Protein AF-A0A378CDZ0-F1 (afdb_monomer_lite)

Organism: Klebsiella pneumoniae (NCBI:txid573)

Sequence (70 aa):
MDSMAAFEKVAVPSEYNKVEYFSNVKPDLFKDVVNKFMSHESMNMSKPEGEHAAHDGMEGMDMSHAETAH

Structure (mmCIF, N/CA/C/O backbone):
data_AF-A0A378CDZ0-F1
#
_entry.id   AF-A0A378CDZ0-F1
#
loop_
_atom_site.group_PDB
_atom_site.id
_atom_site.type_symbol
_atom_site.label_atom_id
_atom_site.label_alt_id
_atom_site.label_comp_id
_atom_site.label_asym_id
_atom_site.label_entity_id
_atom_site.label_seq_id
_atom_site.pdbx_PDB_ins_code
_atom_site.Cartn_x
_atom_site.Cartn_y
_atom_site.Cartn_z
_atom_site.occupancy
_atom_site.B_iso_or_equiv
_atom_site.auth_seq_id
_atom_site.auth_comp_id
_atom_site.auth_asym_id
_atom_site.auth_atom_id
_atom_site.pdbx_PDB_model_num
ATOM 1 N N . MET A 1 1 ? -8.982 -1.648 2.720 1.00 88.81 1 MET A N 1
ATOM 2 C CA . MET A 1 1 ? -7.915 -2.535 2.209 1.00 88.81 1 MET A CA 1
ATOM 3 C C . MET A 1 1 ? -7.870 -3.825 3.033 1.00 88.81 1 MET A C 1
ATOM 5 O O . MET A 1 1 ? -6.821 -4.258 3.489 1.00 88.81 1 MET A O 1
ATOM 9 N N . ASP A 1 2 ? -9.036 -4.421 3.268 1.00 94.50 2 ASP A N 1
ATOM 10 C CA . ASP A 1 2 ? -9.332 -5.461 4.268 1.00 94.50 2 ASP A CA 1
ATOM 11 C C . ASP A 1 2 ? -9.250 -6.895 3.720 1.00 94.50 2 ASP A C 1
ATOM 13 O O . ASP A 1 2 ? -9.347 -7.865 4.467 1.00 94.50 2 ASP A O 1
ATOM 17 N N . SER A 1 3 ? -9.010 -7.044 2.419 1.00 95.94 3 SER A N 1
ATOM 18 C CA . SER A 1 3 ? -8.855 -8.333 1.752 1.00 95.94 3 SER A CA 1
ATOM 19 C C . SER A 1 3 ? -7.808 -8.261 0.645 1.00 95.94 3 SER A C 1
ATOM 21 O O . SER A 1 3 ? -7.466 -7.180 0.161 1.00 95.94 3 SER A O 1
ATOM 23 N N . MET A 1 4 ? -7.332 -9.427 0.201 1.00 95.44 4 MET A N 1
ATOM 24 C CA . MET A 1 4 ? -6.390 -9.488 -0.917 1.00 95.44 4 MET A CA 1
ATOM 25 C C . MET A 1 4 ? -7.041 -9.078 -2.247 1.00 95.44 4 MET A C 1
ATOM 27 O O . MET A 1 4 ? -6.400 -8.448 -3.077 1.00 95.44 4 MET A O 1
ATOM 31 N N . ALA A 1 5 ? -8.347 -9.311 -2.405 1.00 96.94 5 ALA A N 1
ATOM 32 C CA . ALA A 1 5 ? -9.106 -8.826 -3.557 1.00 96.94 5 ALA A CA 1
ATOM 33 C C . ALA A 1 5 ? -9.197 -7.288 -3.598 1.00 96.94 5 ALA A C 1
ATOM 35 O O . ALA A 1 5 ? -9.161 -6.692 -4.673 1.00 96.94 5 ALA A O 1
ATOM 36 N N . ALA A 1 6 ? -9.306 -6.627 -2.438 1.00 96.25 6 ALA A N 1
ATOM 37 C CA . ALA A 1 6 ? -9.257 -5.166 -2.370 1.00 96.25 6 ALA A CA 1
ATOM 38 C C . ALA A 1 6 ? -7.874 -4.635 -2.779 1.00 96.25 6 ALA A C 1
ATOM 40 O O . ALA A 1 6 ? -7.798 -3.664 -3.528 1.00 96.25 6 ALA A O 1
ATOM 41 N N . PHE A 1 7 ? -6.799 -5.305 -2.347 1.00 96.38 7 PHE A N 1
ATOM 42 C CA . PHE A 1 7 ? -5.436 -4.982 -2.773 1.00 96.38 7 PHE A CA 1
ATOM 43 C C . PHE A 1 7 ? -5.259 -5.139 -4.288 1.00 96.38 7 PHE A C 1
ATOM 45 O O . PHE A 1 7 ? -4.753 -4.229 -4.938 1.00 96.38 7 PHE A O 1
ATOM 52 N N . GLU A 1 8 ? -5.726 -6.244 -4.874 1.00 96.12 8 GLU A N 1
ATOM 53 C CA . GLU A 1 8 ? -5.583 -6.503 -6.314 1.00 96.12 8 GLU A CA 1
ATOM 54 C C . GLU A 1 8 ? -6.295 -5.470 -7.187 1.00 96.12 8 GLU A C 1
ATOM 56 O O . GLU A 1 8 ? -5.787 -5.128 -8.250 1.00 96.12 8 GLU A O 1
ATOM 61 N N . LYS A 1 9 ? -7.417 -4.909 -6.720 1.00 95.62 9 LYS A N 1
ATOM 62 C CA . LYS A 1 9 ? -8.098 -3.803 -7.411 1.00 95.62 9 LYS A CA 1
ATOM 63 C C . LYS A 1 9 ? -7.282 -2.512 -7.421 1.00 95.62 9 LYS A C 1
ATOM 65 O O . LYS A 1 9 ? -7.340 -1.781 -8.403 1.00 95.62 9 LYS A O 1
ATOM 70 N N . VAL A 1 10 ? -6.542 -2.230 -6.350 1.00 95.38 10 VAL A N 1
ATOM 71 C CA . VAL A 1 10 ? -5.676 -1.041 -6.259 1.00 95.38 10 VAL A CA 1
ATOM 72 C C . VAL A 1 10 ? -4.336 -1.259 -6.961 1.00 95.38 10 VAL A C 1
ATOM 74 O O . VAL A 1 10 ? -3.727 -0.307 -7.430 1.00 95.38 10 VAL A O 1
ATOM 77 N N . ALA A 1 11 ? -3.894 -2.508 -7.084 1.00 95.12 11 ALA A N 1
ATOM 78 C CA . ALA A 1 11 ? -2.659 -2.867 -7.770 1.00 95.12 11 ALA A CA 1
ATOM 79 C C . ALA A 1 11 ? -2.767 -2.855 -9.310 1.00 95.12 11 ALA A C 1
ATOM 81 O O . ALA A 1 11 ? -1.762 -3.077 -9.986 1.00 95.12 11 ALA A O 1
ATOM 82 N N . VAL A 1 12 ? -3.960 -2.632 -9.876 1.00 97.00 12 VAL A N 1
ATOM 83 C CA . VAL A 1 12 ? -4.141 -2.489 -11.330 1.00 97.00 12 VAL A CA 1
ATOM 84 C C . VAL A 1 12 ? -3.341 -1.272 -11.819 1.00 97.00 12 VAL A C 1
ATOM 86 O O . VAL A 1 12 ? -3.342 -0.250 -11.135 1.00 97.00 12 VAL A O 1
ATOM 89 N N . PRO A 1 13 ? -2.673 -1.335 -12.988 1.00 98.06 13 PRO A N 1
ATOM 90 C CA . PRO A 1 13 ? -1.933 -0.195 -13.521 1.00 98.06 13 PRO A CA 1
ATOM 91 C C . PRO A 1 13 ? -2.793 1.071 -13.614 1.00 98.06 13 PRO A C 1
ATOM 93 O O . PRO A 1 13 ? -3.865 1.065 -14.222 1.00 98.06 13 PRO A O 1
ATOM 96 N N . SER A 1 14 ? -2.306 2.159 -13.025 1.00 95.81 14 SER A N 1
ATOM 97 C CA . SER A 1 14 ? -2.949 3.470 -13.044 1.00 95.81 14 SER A CA 1
ATOM 98 C C . SER A 1 14 ? -1.912 4.586 -12.903 1.00 95.81 14 SER A C 1
ATOM 100 O O . SER A 1 14 ? -0.797 4.366 -12.428 1.00 95.81 14 SER A O 1
ATOM 102 N N . GLU A 1 15 ? -2.286 5.801 -13.300 1.00 97.06 15 GLU A N 1
ATOM 103 C CA . GLU A 1 15 ? -1.442 6.994 -13.214 1.00 97.06 15 GLU A CA 1
ATOM 104 C C . GLU A 1 15 ? -2.172 8.116 -12.468 1.00 97.06 15 GLU A C 1
ATOM 106 O O . GLU A 1 15 ? -3.402 8.163 -12.441 1.00 97.06 15 GLU A O 1
ATOM 111 N N . TYR A 1 16 ? -1.410 9.037 -11.866 1.00 96.75 16 TYR A N 1
ATOM 112 C CA . TYR A 1 16 ? -1.937 10.205 -11.142 1.00 96.75 16 TYR A CA 1
ATOM 113 C C . TYR A 1 16 ? -2.938 9.851 -10.032 1.00 96.75 16 TYR A C 1
ATOM 115 O O . TYR A 1 16 ? -3.957 10.522 -9.842 1.00 96.75 16 TYR A O 1
ATOM 123 N N . ASN A 1 17 ? -2.630 8.790 -9.280 1.00 94.81 17 ASN A N 1
ATOM 124 C CA . ASN A 1 17 ? -3.449 8.357 -8.155 1.00 94.81 17 ASN A CA 1
ATOM 125 C C . ASN A 1 17 ? -3.627 9.498 -7.146 1.00 94.81 17 ASN A C 1
ATOM 127 O O . ASN A 1 17 ? -2.660 10.111 -6.687 1.00 94.81 17 ASN A O 1
ATOM 131 N N . LYS A 1 18 ? -4.885 9.781 -6.802 1.00 96.75 18 LYS A N 1
ATOM 132 C CA . LYS A 1 18 ? -5.219 10.719 -5.728 1.00 96.75 18 LYS A CA 1
ATOM 133 C C . L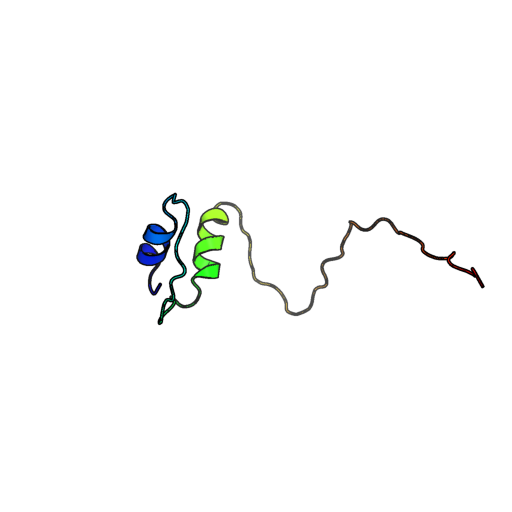YS A 1 18 ? -4.869 10.098 -4.378 1.00 96.75 18 LYS A C 1
ATOM 135 O O . LYS A 1 18 ? -4.820 8.879 -4.240 1.00 96.75 18 LYS A O 1
ATOM 140 N N . VAL A 1 19 ? -4.669 10.947 -3.374 1.00 96.75 19 VAL A N 1
ATOM 141 C CA . VAL A 1 19 ? -4.500 10.484 -1.993 1.00 96.75 19 VAL A CA 1
ATOM 142 C C . VAL A 1 19 ? -5.798 9.830 -1.523 1.00 96.75 19 VAL A C 1
ATOM 144 O O . VAL A 1 19 ? -6.866 10.437 -1.599 1.00 96.75 19 VAL A O 1
ATOM 147 N N . GLU A 1 20 ? -5.688 8.607 -1.016 1.00 95.69 20 GLU A N 1
ATOM 148 C CA . GLU A 1 20 ? -6.794 7.828 -0.468 1.00 95.69 20 GLU A CA 1
ATOM 149 C C . GLU A 1 20 ? -6.372 7.207 0.868 1.00 95.69 20 GLU A C 1
ATOM 151 O O . GLU A 1 20 ? -5.223 6.800 1.048 1.00 95.69 20 GLU A O 1
ATOM 156 N N . TYR A 1 21 ? -7.308 7.142 1.814 1.00 97.00 21 TYR A N 1
ATOM 157 C CA . TYR A 1 21 ? -7.099 6.539 3.126 1.00 97.00 21 TYR A CA 1
ATOM 158 C C . TYR A 1 21 ? -8.025 5.340 3.294 1.00 97.00 21 TYR A C 1
ATOM 160 O O . TYR A 1 21 ? -9.207 5.400 2.960 1.00 97.00 21 TYR A O 1
ATOM 168 N N . PHE A 1 22 ? -7.507 4.267 3.884 1.00 95.75 22 PHE A N 1
ATOM 169 C CA . PHE A 1 22 ? -8.282 3.071 4.194 1.00 95.75 22 PHE A CA 1
ATOM 170 C C . PHE A 1 22 ? -8.379 2.919 5.709 1.00 95.75 22 PHE A C 1
ATOM 172 O O . PHE A 1 22 ? -7.364 2.774 6.382 1.00 95.75 22 PHE A O 1
ATOM 179 N N . SER A 1 23 ? -9.601 2.932 6.244 1.00 97.12 23 SER A N 1
ATOM 180 C CA . SER A 1 23 ? -9.857 2.807 7.688 1.00 97.12 23 SER A CA 1
ATOM 181 C C . SER A 1 23 ? -9.491 1.435 8.256 1.00 97.12 23 SER A C 1
ATOM 183 O O . SER A 1 23 ? -9.190 1.324 9.438 1.00 97.12 23 SER A O 1
ATOM 185 N N . ASN A 1 24 ? -9.502 0.401 7.412 1.00 95.94 24 ASN A N 1
ATOM 186 C CA . ASN A 1 24 ? -9.151 -0.967 7.769 1.00 95.94 24 ASN A CA 1
ATOM 187 C C . ASN A 1 24 ? -8.156 -1.551 6.762 1.00 95.94 24 ASN A C 1
ATOM 189 O O . ASN A 1 24 ? -8.287 -1.360 5.540 1.00 95.94 24 ASN A O 1
ATOM 193 N N . VAL A 1 25 ? -7.206 -2.324 7.285 1.00 96.81 25 VAL A N 1
ATOM 194 C CA . VAL A 1 25 ? -6.230 -3.092 6.511 1.00 96.81 25 VAL A CA 1
ATOM 195 C C . VAL A 1 25 ? -6.296 -4.561 6.907 1.00 96.81 25 VAL A C 1
ATOM 197 O O . VAL A 1 25 ? -6.511 -4.886 8.075 1.00 96.81 25 VAL A O 1
ATOM 200 N N . LYS A 1 26 ? -6.117 -5.455 5.937 1.00 95.56 26 LYS A N 1
ATOM 201 C CA . LYS A 1 26 ? -6.008 -6.885 6.203 1.00 95.56 26 LYS A CA 1
ATOM 202 C C . LYS A 1 26 ? -4.779 -7.135 7.094 1.00 95.56 26 LYS A C 1
ATOM 204 O O . LYS A 1 26 ? -3.684 -6.698 6.727 1.00 95.56 26 LYS A O 1
ATOM 209 N N . PRO A 1 27 ? -4.917 -7.848 8.225 1.00 96.00 27 PRO A N 1
ATOM 210 C CA . PRO A 1 27 ? -3.762 -8.297 8.993 1.00 96.00 27 PRO A CA 1
ATOM 211 C C . PRO A 1 27 ? -2.807 -9.109 8.110 1.00 96.00 27 PRO A C 1
ATOM 213 O O . PRO A 1 27 ? -3.254 -9.878 7.256 1.00 96.00 27 PRO A O 1
ATOM 216 N N . ASP A 1 28 ? -1.502 -8.904 8.296 1.00 95.69 28 ASP A N 1
ATOM 217 C CA . ASP A 1 28 ? -0.429 -9.560 7.533 1.00 95.69 28 ASP A CA 1
ATOM 218 C C . ASP A 1 28 ? -0.434 -9.321 6.005 1.00 95.69 28 ASP A C 1
ATOM 220 O O . ASP A 1 28 ? 0.295 -10.000 5.283 1.00 95.69 28 ASP A O 1
ATOM 224 N N . LEU A 1 29 ? -1.159 -8.310 5.495 1.00 95.38 29 LEU A N 1
ATOM 225 C CA . LEU A 1 29 ? -1.242 -8.003 4.053 1.00 95.38 29 LEU A CA 1
ATOM 226 C C . LEU A 1 29 ? 0.130 -7.921 3.366 1.00 95.38 29 LEU A C 1
ATOM 228 O O . LEU A 1 29 ? 0.304 -8.412 2.257 1.00 95.38 29 LEU A O 1
ATOM 232 N N . PHE A 1 30 ? 1.117 -7.322 4.033 1.00 94.44 30 PHE A N 1
ATOM 233 C CA . PHE A 1 30 ? 2.473 -7.214 3.502 1.00 94.44 30 PHE A CA 1
ATOM 234 C C . PHE A 1 30 ? 3.124 -8.585 3.261 1.00 94.44 30 PHE A C 1
ATOM 236 O O . PHE A 1 30 ? 3.698 -8.813 2.197 1.00 94.44 30 PHE A O 1
ATOM 243 N N . LYS A 1 31 ? 3.002 -9.513 4.221 1.00 93.12 31 LYS A N 1
ATOM 244 C CA . LYS A 1 31 ? 3.542 -10.874 4.086 1.00 93.12 31 LYS A CA 1
ATOM 245 C C . LYS A 1 31 ? 2.871 -11.595 2.924 1.0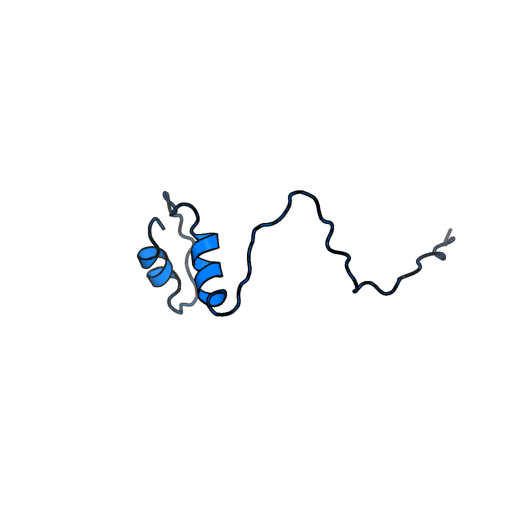0 93.12 31 LYS A C 1
ATOM 247 O O . LYS A 1 31 ? 3.556 -12.210 2.115 1.00 93.12 31 LYS A O 1
ATOM 252 N N . ASP A 1 32 ? 1.553 -11.453 2.806 1.00 92.62 32 ASP A N 1
ATOM 253 C CA . ASP A 1 32 ? 0.779 -12.070 1.729 1.00 92.62 32 ASP A CA 1
ATOM 254 C C . ASP A 1 32 ? 1.217 -11.564 0.345 1.00 92.62 32 ASP A C 1
ATOM 256 O O . ASP A 1 32 ? 1.339 -12.361 -0.583 1.00 92.62 32 ASP A O 1
ATOM 260 N N . VAL A 1 33 ? 1.522 -10.266 0.203 1.00 93.31 33 VAL A N 1
ATOM 261 C CA . VAL A 1 33 ? 2.051 -9.689 -1.049 1.00 93.31 33 VAL A CA 1
ATOM 262 C C . VAL A 1 33 ? 3.426 -10.262 -1.391 1.00 93.31 33 VAL A C 1
ATOM 264 O O . VAL A 1 33 ? 3.641 -10.674 -2.529 1.00 93.31 33 VAL A O 1
ATOM 267 N N . VAL A 1 34 ? 4.348 -10.315 -0.425 1.00 92.31 34 VAL A N 1
ATOM 268 C CA . VAL A 1 34 ? 5.700 -10.866 -0.637 1.00 92.31 34 VAL A CA 1
ATOM 269 C C . VAL A 1 34 ? 5.629 -12.348 -1.017 1.00 92.31 34 VAL A C 1
ATOM 271 O O . VAL A 1 34 ? 6.285 -12.784 -1.965 1.00 92.31 34 VAL A O 1
ATOM 274 N N . ASN A 1 35 ? 4.767 -13.111 -0.344 1.00 90.00 35 ASN A N 1
ATOM 275 C CA . ASN A 1 35 ? 4.586 -14.539 -0.593 1.00 90.00 35 ASN A CA 1
ATOM 276 C C . ASN A 1 35 ? 4.098 -14.857 -2.019 1.00 90.00 35 ASN A C 1
ATOM 278 O O . ASN A 1 35 ? 4.370 -15.956 -2.501 1.00 90.00 35 ASN A O 1
ATOM 282 N N . LYS A 1 36 ? 3.464 -13.906 -2.734 1.00 89.12 36 LYS A N 1
ATOM 283 C CA . LYS A 1 36 ? 3.096 -14.077 -4.159 1.00 89.12 36 LYS A CA 1
ATOM 284 C C . LYS A 1 36 ? 4.304 -14.330 -5.062 1.00 89.12 36 LYS A C 1
ATOM 286 O O . LYS A 1 36 ? 4.155 -14.978 -6.091 1.00 89.12 36 LYS A O 1
ATOM 291 N N . PHE A 1 37 ? 5.475 -13.822 -4.686 1.00 87.25 37 PHE A N 1
ATOM 292 C CA . PHE A 1 37 ? 6.704 -13.933 -5.475 1.00 87.25 37 PHE A CA 1
ATOM 293 C C . PHE A 1 37 ? 7.721 -14.893 -4.852 1.00 87.25 37 PHE A C 1
ATOM 295 O O . PHE A 1 37 ? 8.618 -15.361 -5.542 1.00 87.25 37 PHE A O 1
ATOM 302 N N . MET A 1 38 ? 7.556 -15.227 -3.568 1.00 82.38 38 MET A N 1
ATOM 303 C CA . MET A 1 38 ? 8.412 -16.184 -2.855 1.00 82.38 38 MET A CA 1
ATOM 304 C C . MET A 1 38 ? 7.969 -17.650 -3.010 1.00 82.38 38 MET A C 1
ATOM 306 O O . MET A 1 38 ? 8.623 -18.551 -2.490 1.00 82.38 38 MET A O 1
ATOM 310 N N . SER A 1 39 ? 6.872 -17.936 -3.721 1.00 65.56 39 SER A N 1
ATOM 311 C CA . SER A 1 39 ? 6.431 -19.313 -3.973 1.00 65.56 39 SER A CA 1
ATOM 312 C C . SER A 1 39 ? 7.084 -19.887 -5.234 1.00 65.56 39 SER A C 1
ATOM 314 O O . SER A 1 39 ? 6.468 -19.927 -6.294 1.00 65.56 39 SER A O 1
ATOM 316 N N . HIS A 1 40 ? 8.344 -20.316 -5.101 1.00 59.00 40 HIS A N 1
ATOM 317 C CA . HIS A 1 40 ? 8.880 -21.492 -5.810 1.00 59.00 40 HIS A CA 1
ATOM 318 C C . HIS A 1 40 ? 10.248 -21.982 -5.308 1.00 59.00 40 HIS A C 1
ATOM 320 O O . HIS A 1 40 ? 10.741 -22.995 -5.801 1.00 59.00 40 HIS A O 1
ATOM 326 N N . GLU A 1 41 ? 10.841 -21.338 -4.303 1.00 54.91 41 GLU A N 1
ATOM 327 C CA . GLU A 1 41 ? 12.056 -21.833 -3.662 1.00 54.91 41 GLU A CA 1
ATOM 328 C C . GLU A 1 41 ? 11.951 -21.565 -2.161 1.00 54.91 41 GLU A C 1
ATOM 330 O O . GLU A 1 41 ? 11.568 -20.483 -1.724 1.00 54.91 41 GLU A O 1
ATOM 335 N N . SER A 1 42 ? 12.180 -22.603 -1.369 1.00 55.31 42 SER A N 1
ATOM 336 C CA . SER A 1 42 ? 12.011 -22.643 0.080 1.00 55.31 42 SER A CA 1
ATOM 337 C C . SER A 1 42 ? 12.770 -21.526 0.804 1.00 55.31 42 SER A C 1
ATOM 339 O O . SER A 1 42 ? 13.895 -21.733 1.255 1.00 55.31 42 SER A O 1
ATOM 341 N N . MET A 1 43 ? 12.150 -20.366 1.010 1.00 53.34 43 MET A N 1
ATOM 342 C CA . MET A 1 43 ? 12.591 -19.447 2.055 1.00 53.34 43 MET A CA 1
ATOM 343 C C . MET A 1 43 ? 11.892 -19.839 3.351 1.00 53.34 43 MET A C 1
ATOM 345 O O . MET A 1 43 ? 10.818 -19.342 3.693 1.00 53.34 43 MET A O 1
ATOM 349 N N . ASN A 1 44 ? 12.507 -20.783 4.066 1.00 55.16 44 ASN A N 1
ATOM 350 C CA . ASN A 1 44 ? 12.199 -21.035 5.464 1.00 55.16 44 ASN A CA 1
ATOM 351 C C . ASN A 1 44 ? 12.514 -19.758 6.261 1.00 55.16 44 ASN A C 1
ATOM 353 O O . ASN A 1 44 ? 13.634 -19.554 6.718 1.00 55.16 44 ASN A O 1
ATOM 357 N N . MET A 1 45 ? 11.525 -18.878 6.411 1.00 55.16 45 MET A N 1
ATOM 358 C CA . MET A 1 45 ? 11.614 -17.671 7.235 1.00 55.16 45 MET A CA 1
ATOM 359 C C . MET A 1 45 ? 11.451 -18.004 8.729 1.00 55.16 45 MET A C 1
ATOM 361 O O . MET A 1 45 ? 10.851 -17.237 9.481 1.00 55.16 45 MET A O 1
ATOM 365 N N . SER A 1 46 ? 11.997 -19.132 9.193 1.00 53.84 46 SER A N 1
ATOM 366 C CA . SER A 1 46 ? 12.376 -19.270 10.597 1.00 53.84 46 SER A CA 1
ATOM 367 C C . SER A 1 46 ? 13.615 -18.405 10.814 1.00 53.84 46 SER A C 1
ATOM 369 O O . SER A 1 46 ? 14.746 -18.874 10.732 1.00 53.84 46 SER A O 1
ATOM 371 N N . LYS A 1 47 ? 13.404 -17.106 11.011 1.00 46.44 47 LYS A N 1
ATOM 372 C CA . LYS A 1 47 ? 14.466 -16.195 11.426 1.00 46.44 47 LYS A CA 1
ATOM 373 C C . LYS A 1 47 ? 14.789 -16.518 12.895 1.00 46.44 47 LYS A C 1
ATOM 375 O O . LYS A 1 47 ? 13.875 -16.385 13.711 1.00 46.44 47 LYS A O 1
ATOM 380 N N . PRO A 1 48 ? 16.009 -16.945 13.269 1.00 48.91 48 PRO A N 1
ATOM 381 C CA . PRO A 1 48 ? 16.404 -16.894 14.667 1.00 48.91 48 PRO A CA 1
ATOM 382 C C . PRO A 1 48 ? 16.518 -15.416 15.061 1.00 48.91 48 PRO A C 1
ATOM 384 O O . PRO A 1 48 ? 17.075 -14.594 14.326 1.00 48.91 48 PRO A O 1
ATOM 387 N N . GLU A 1 49 ? 15.949 -15.053 16.206 1.00 48.06 49 GLU A N 1
ATOM 388 C CA . GLU A 1 49 ? 16.284 -13.798 16.870 1.00 48.06 49 GLU A CA 1
ATOM 389 C C . GLU A 1 49 ? 17.795 -13.815 17.157 1.00 48.06 49 GLU A C 1
ATOM 391 O O . GLU A 1 49 ? 18.244 -14.546 18.033 1.00 48.06 49 GLU A O 1
ATOM 396 N N . GLY A 1 50 ? 18.588 -13.046 16.401 1.00 52.22 50 GLY A N 1
ATOM 397 C CA . GLY A 1 50 ? 19.955 -12.699 16.812 1.00 52.22 50 GLY A CA 1
ATOM 398 C C . GLY A 1 50 ? 21.121 -12.996 15.868 1.00 52.22 50 GLY A C 1
ATOM 399 O O . GLY A 1 50 ? 22.252 -12.748 16.272 1.00 52.22 50 GLY A O 1
ATOM 400 N N . GLU A 1 51 ? 20.928 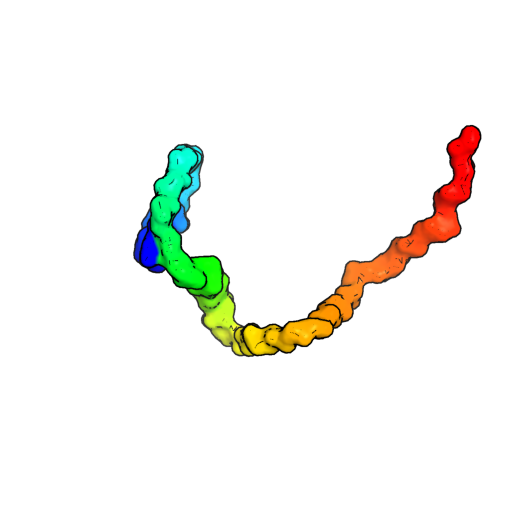-13.460 14.631 1.00 43.34 51 GLU A N 1
ATOM 401 C CA . GLU A 1 51 ? 22.073 -13.695 13.733 1.00 43.34 51 GLU A CA 1
ATOM 402 C C . GLU A 1 51 ? 22.317 -12.510 12.792 1.00 43.34 51 GLU A C 1
ATOM 404 O O . GLU A 1 51 ? 21.586 -12.250 11.834 1.00 43.34 51 GLU A O 1
ATOM 409 N N . HIS A 1 52 ? 23.367 -11.757 13.121 1.00 49.19 52 HIS A N 1
ATOM 410 C CA . HIS A 1 52 ? 23.967 -10.732 12.284 1.00 49.19 52 HIS A CA 1
ATOM 411 C C . HIS A 1 52 ? 24.342 -11.353 10.935 1.00 49.19 52 HIS A C 1
ATOM 413 O O . HIS A 1 52 ? 25.253 -12.174 10.862 1.00 49.19 52 HIS A O 1
ATOM 419 N N . ALA A 1 53 ? 23.648 -10.959 9.866 1.00 48.81 53 ALA A N 1
ATOM 420 C CA . ALA A 1 53 ? 24.089 -11.252 8.513 1.00 48.81 53 ALA A CA 1
ATOM 421 C C . ALA A 1 53 ? 25.490 -10.649 8.341 1.00 48.81 53 ALA A C 1
ATOM 423 O O .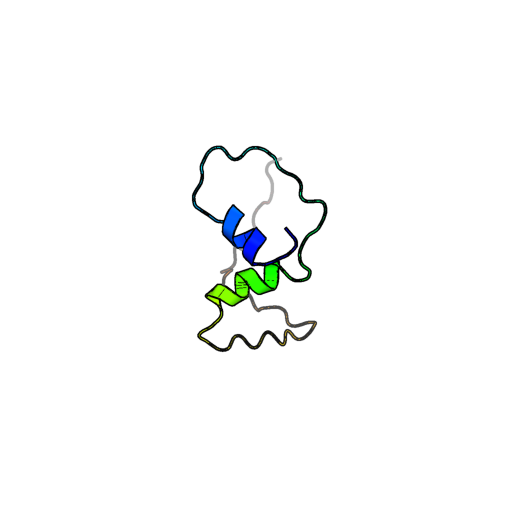 ALA A 1 53 ? 25.643 -9.425 8.332 1.00 48.81 53 ALA A O 1
ATOM 424 N N . ALA A 1 54 ? 26.509 -11.506 8.275 1.00 48.69 54 ALA A N 1
ATOM 425 C CA . ALA A 1 54 ? 27.847 -11.112 7.880 1.00 48.69 54 ALA A CA 1
ATOM 426 C C . ALA A 1 54 ? 27.741 -10.508 6.475 1.00 48.69 54 ALA A C 1
ATOM 428 O O . ALA A 1 54 ? 27.426 -11.184 5.498 1.00 48.69 54 ALA A O 1
ATOM 429 N N . HIS A 1 55 ? 27.893 -9.192 6.413 1.00 46.16 55 HIS A N 1
ATOM 430 C CA . HIS A 1 55 ? 27.873 -8.418 5.189 1.00 46.16 55 HIS A CA 1
ATOM 431 C C . HIS A 1 55 ? 29.223 -8.605 4.478 1.00 46.16 55 HIS A C 1
ATOM 433 O O . HIS A 1 55 ? 30.129 -7.792 4.652 1.00 46.16 55 HIS A O 1
ATOM 439 N N . ASP A 1 56 ? 29.360 -9.673 3.684 1.00 52.75 56 ASP A N 1
ATOM 440 C CA . ASP A 1 56 ? 30.467 -9.876 2.727 1.00 52.75 56 ASP A CA 1
ATOM 441 C C . ASP A 1 56 ? 30.308 -8.930 1.521 1.00 52.75 56 ASP A C 1
ATOM 443 O O . ASP A 1 56 ? 30.093 -9.336 0.381 1.00 52.75 56 ASP A O 1
ATOM 447 N N . GLY A 1 57 ? 30.325 -7.624 1.786 1.00 57.84 57 GLY A N 1
ATOM 448 C CA . GLY A 1 57 ? 30.049 -6.610 0.766 1.00 57.84 57 GLY A CA 1
ATOM 449 C C . GLY A 1 57 ? 30.528 -5.201 1.092 1.00 57.84 57 GLY A C 1
ATOM 450 O O . GLY A 1 57 ? 30.112 -4.254 0.432 1.00 57.84 57 GLY A O 1
ATOM 451 N N . MET A 1 58 ? 31.380 -5.029 2.102 1.00 57.41 58 MET A N 1
ATOM 452 C CA . MET A 1 58 ? 32.095 -3.769 2.322 1.00 57.41 58 MET A CA 1
ATOM 453 C C . MET A 1 58 ? 33.582 -4.067 2.445 1.00 57.41 58 MET A C 1
ATOM 455 O O . MET A 1 58 ? 34.135 -4.154 3.538 1.00 57.41 58 MET A O 1
ATOM 459 N N . GLU A 1 59 ? 34.215 -4.250 1.283 1.00 56.56 59 GLU A N 1
ATOM 460 C CA . GLU A 1 59 ? 35.657 -4.069 1.153 1.00 56.56 59 GLU A CA 1
ATOM 461 C C . GLU A 1 59 ? 36.012 -2.707 1.762 1.00 56.56 59 GLU A C 1
ATOM 463 O O . GLU A 1 59 ? 35.397 -1.686 1.450 1.00 56.56 59 GLU A O 1
ATOM 468 N N . GLY A 1 60 ? 36.926 -2.737 2.730 1.00 62.44 60 GLY A N 1
ATOM 469 C CA . GLY A 1 60 ? 37.171 -1.642 3.651 1.00 62.44 60 GLY A CA 1
ATOM 470 C C . GLY A 1 60 ? 37.458 -0.312 2.961 1.00 62.44 60 GLY A C 1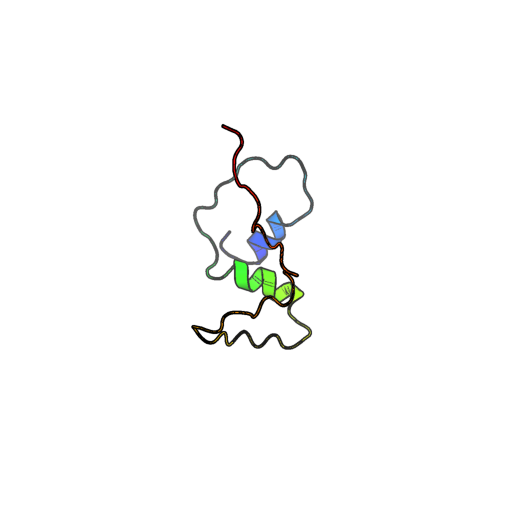
ATOM 471 O O . GLY A 1 60 ? 38.452 -0.164 2.256 1.00 62.44 60 GLY A O 1
ATOM 472 N N . MET A 1 61 ? 36.644 0.698 3.267 1.00 59.84 61 MET A N 1
ATOM 473 C CA . MET A 1 61 ? 37.132 2.071 3.258 1.00 59.84 61 MET A CA 1
ATOM 474 C C . MET A 1 61 ? 37.818 2.337 4.596 1.00 59.84 61 MET A C 1
ATOM 476 O O . MET A 1 61 ? 37.185 2.716 5.581 1.00 59.84 61 MET A O 1
ATOM 480 N N . ASP A 1 62 ? 39.128 2.112 4.615 1.00 63.28 62 ASP A N 1
ATOM 481 C CA . ASP A 1 62 ? 40.023 2.651 5.631 1.00 63.28 62 ASP A CA 1
ATOM 482 C C . ASP A 1 62 ? 39.990 4.189 5.548 1.00 63.28 62 ASP A C 1
ATOM 484 O O . ASP A 1 62 ? 40.505 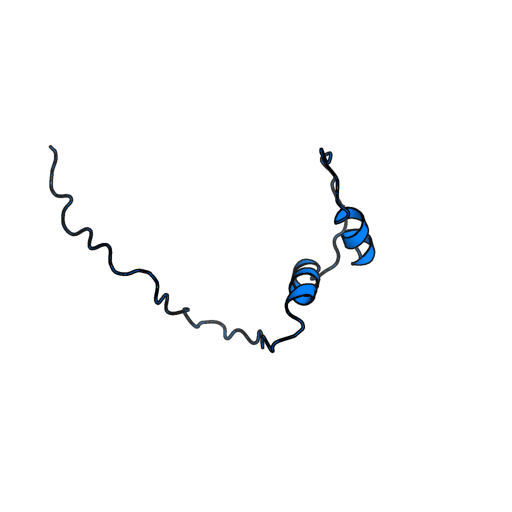4.786 4.604 1.00 63.28 62 ASP A O 1
ATOM 488 N N . MET A 1 63 ? 39.332 4.838 6.512 1.00 66.94 63 MET A N 1
ATOM 489 C CA . MET A 1 63 ? 39.367 6.295 6.682 1.00 66.94 63 MET A CA 1
ATOM 490 C C . MET A 1 63 ? 40.367 6.712 7.770 1.00 66.94 63 MET A C 1
ATOM 492 O O . MET A 1 63 ? 40.070 7.569 8.602 1.00 66.94 63 MET A O 1
ATOM 496 N N . SER A 1 64 ? 41.572 6.141 7.769 1.00 64.00 64 SER A N 1
ATOM 497 C CA . SER A 1 64 ? 42.683 6.603 8.611 1.00 64.00 64 SER A CA 1
ATOM 498 C C . SER A 1 64 ? 43.541 7.697 7.956 1.00 64.00 64 SER A C 1
ATOM 500 O O . SER A 1 64 ? 44.757 7.705 8.097 1.00 64.00 64 SER A O 1
ATOM 502 N N . HIS A 1 65 ? 42.935 8.683 7.283 1.00 59.19 65 HIS A N 1
ATOM 503 C CA . HIS A 1 65 ? 43.599 9.981 7.094 1.00 59.19 65 HIS A CA 1
ATOM 504 C C . HIS A 1 65 ? 42.610 11.103 6.757 1.00 59.19 65 HIS A C 1
ATOM 506 O O . HIS A 1 65 ? 42.415 11.482 5.606 1.00 59.19 65 HIS A O 1
ATOM 512 N N . ALA A 1 66 ? 41.993 11.668 7.788 1.00 57.91 66 ALA A N 1
ATOM 513 C CA . ALA A 1 66 ? 41.496 13.037 7.735 1.00 57.91 66 ALA A CA 1
ATOM 514 C C . ALA A 1 66 ? 42.077 13.803 8.929 1.00 57.91 66 ALA A C 1
ATOM 516 O O . ALA A 1 66 ? 41.356 14.301 9.790 1.00 57.91 66 ALA A O 1
ATOM 517 N N . GLU A 1 67 ? 43.410 13.842 9.006 1.00 56.38 67 GLU A N 1
ATOM 518 C CA . GLU A 1 67 ? 44.103 14.843 9.808 1.00 56.38 67 GLU A CA 1
ATOM 519 C C . GLU A 1 67 ? 44.109 16.181 9.054 1.00 56.38 67 GLU A C 1
ATOM 521 O O . GLU A 1 67 ? 44.598 16.293 7.933 1.00 56.38 67 GLU A O 1
ATOM 526 N N . THR A 1 68 ? 43.590 17.202 9.740 1.00 49.59 68 THR A N 1
ATOM 527 C CA . THR A 1 68 ? 43.939 18.630 9.637 1.00 49.59 68 THR A CA 1
ATOM 528 C C . THR A 1 68 ? 43.826 19.335 8.280 1.00 49.59 68 THR A C 1
ATOM 530 O O . THR A 1 68 ? 44.767 19.391 7.496 1.00 49.59 68 THR A O 1
ATOM 533 N N . ALA A 1 69 ? 42.738 20.092 8.125 1.00 49.09 69 ALA A N 1
ATOM 534 C CA . ALA A 1 69 ? 42.835 21.461 7.623 1.00 49.09 69 ALA A CA 1
ATOM 535 C C . ALA A 1 69 ? 42.364 22.397 8.748 1.00 49.09 69 ALA A C 1
ATOM 537 O O . ALA A 1 69 ? 41.175 22.454 9.063 1.00 49.09 69 ALA A O 1
ATOM 538 N N . HIS A 1 70 ? 43.336 23.026 9.406 1.00 44.62 70 HIS A N 1
ATOM 539 C CA . HIS A 1 70 ? 43.154 24.176 10.288 1.00 44.62 70 HIS A CA 1
ATOM 540 C C . HIS A 1 70 ? 43.216 25.458 9.457 1.00 44.62 70 HIS A C 1
ATOM 542 O O . HIS A 1 70 ? 43.985 25.464 8.468 1.00 44.62 70 HIS A O 1
#

Secondary structure (DSSP, 8-state):
--SHHHHHHHSS--SSPPP---S---TTHHHHHHHHHHTTS-------TT-----TT-------------

Radius of gyration: 21.95 Å; chains: 1; bounding box: 54×47×30 Å

pLDDT: mean 76.24, std 20.57, range [43.34, 98.06]

InterPro domains:
  IPR010514 COX aromatic rich motif [PF06481] (4-40)

Foldseek 3Di:
DADVVVVVVVVPDDPPDDDDDDPDDHPPSVVVVVVVVVPPDDPPPPDPPPDDDPPPPDPDPPPPDPPDDD